Protein AF-A0AB72VEP3-F1 (afdb_monomer)

Secondary structure (DSSP, 8-state):
---GGGT----EEEEETTEEEEEPPPPHHHHHHHHHHTTS-GGG--HHHHHHHHTT-----TTS---STHHHHHHHTT--HHHHHHHHHHHHHHHHT-HHHHHHHHHHTTS--PPP-----

Foldseek 3Di:
DDDPCVVDDQWDWDDDPNDIDIFGHQDPVLLVVLLVLVVDDPVSHDLVVQLLRRQVWDDDDPPDDTDDHVVVVCVVVVNDPLRSSLSSVLVSCCSNPRNVSSVVSNVCSPPDPDPDDDPDD

pLDDT: mean 82.87, std 15.46, range [40.16, 96.31]

Structure (mmCIF, N/CA/C/O backbone):
data_AF-A0AB72VEP3-F1
#
_entry.id   AF-A0AB72VEP3-F1
#
loop_
_atom_site.group_PDB
_atom_site.id
_atom_site.type_symbol
_atom_site.label_atom_id
_atom_site.label_alt_id
_atom_site.label_comp_id
_atom_site.label_asym_id
_atom_site.label_entity_id
_atom_site.label_seq_id
_atom_site.pdbx_PDB_ins_code
_atom_site.Cartn_x
_atom_site.Cartn_y
_atom_site.Cartn_z
_atom_site.occupancy
_atom_site.B_iso_or_equiv
_atom_site.auth_seq_id
_atom_site.auth_comp_id
_atom_site.auth_asym_id
_atom_site.auth_atom_id
_atom_site.pdbx_PDB_model_num
ATOM 1 N N . MET A 1 1 ? 12.640 -11.160 29.016 1.00 56.25 1 MET A N 1
ATOM 2 C CA . MET A 1 1 ? 12.841 -10.440 27.743 1.00 56.25 1 MET A CA 1
ATOM 3 C C . MET A 1 1 ? 11.603 -10.743 26.921 1.00 56.25 1 MET A C 1
ATOM 5 O O . MET A 1 1 ? 11.283 -11.919 26.835 1.00 56.25 1 MET A O 1
ATOM 9 N N . ARG A 1 2 ? 10.833 -9.731 26.503 1.00 53.38 2 ARG A N 1
ATOM 10 C CA . ARG A 1 2 ? 9.649 -9.962 25.656 1.00 53.38 2 ARG A CA 1
ATOM 11 C C . ARG A 1 2 ? 10.123 -10.310 24.249 1.00 53.38 2 ARG A C 1
ATOM 13 O O . ARG A 1 2 ? 11.167 -9.792 23.845 1.00 53.38 2 ARG A O 1
ATOM 20 N N . ASP A 1 3 ? 9.406 -11.188 23.563 1.00 71.94 3 ASP A N 1
ATOM 21 C CA . ASP A 1 3 ? 9.730 -11.518 22.179 1.00 71.94 3 ASP A CA 1
ATOM 22 C C . ASP A 1 3 ? 9.461 -10.295 21.290 1.00 71.94 3 ASP A C 1
ATOM 24 O O . ASP A 1 3 ? 8.541 -9.518 21.546 1.00 71.94 3 ASP A O 1
ATOM 28 N N . LEU A 1 4 ? 10.285 -10.076 20.266 1.00 58.94 4 LEU A N 1
ATOM 29 C CA . LEU A 1 4 ? 10.126 -8.920 19.381 1.00 58.94 4 LEU A CA 1
ATOM 30 C C . LEU A 1 4 ? 8.782 -8.967 18.628 1.00 58.94 4 LEU A C 1
ATOM 32 O O . LEU A 1 4 ? 8.170 -7.925 18.401 1.00 58.94 4 LEU A O 1
ATOM 36 N N . THR A 1 5 ? 8.292 -10.172 18.326 1.00 62.78 5 THR A N 1
ATOM 37 C CA . THR A 1 5 ? 6.996 -10.422 17.673 1.00 62.78 5 THR A CA 1
ATOM 38 C C . THR A 1 5 ? 5.797 -10.180 18.594 1.00 62.78 5 THR A C 1
ATOM 40 O O . THR A 1 5 ? 4.684 -9.980 18.124 1.00 62.78 5 THR A O 1
ATOM 43 N N . GLU A 1 6 ? 6.009 -10.126 19.914 1.00 53.12 6 GLU A N 1
ATOM 44 C CA . GLU A 1 6 ? 4.973 -9.767 20.895 1.00 53.12 6 GLU A CA 1
ATOM 45 C C . GLU A 1 6 ? 4.807 -8.245 21.046 1.00 53.12 6 GLU A C 1
ATOM 47 O O . GLU A 1 6 ? 3.896 -7.780 21.733 1.00 53.12 6 GLU A O 1
ATOM 52 N N . ILE A 1 7 ? 5.711 -7.459 20.452 1.00 55.59 7 ILE A N 1
ATOM 53 C CA . ILE A 1 7 ? 5.759 -5.994 20.576 1.00 55.59 7 ILE A CA 1
ATOM 54 C C . ILE A 1 7 ? 5.345 -5.318 19.263 1.00 55.59 7 ILE A C 1
ATOM 56 O O . ILE A 1 7 ? 4.805 -4.213 19.291 1.00 55.59 7 ILE A O 1
ATOM 60 N N . TYR A 1 8 ? 5.576 -5.971 18.123 1.00 57.09 8 TYR A N 1
ATOM 61 C CA . TYR A 1 8 ? 5.283 -5.444 16.794 1.00 57.09 8 TYR A CA 1
ATOM 62 C C . TYR A 1 8 ? 4.175 -6.266 16.125 1.00 57.09 8 TYR A C 1
ATOM 64 O O . TYR A 1 8 ? 4.319 -7.470 15.942 1.00 57.09 8 TYR A O 1
ATOM 72 N N . SER A 1 9 ? 3.065 -5.619 15.751 1.00 61.34 9 SER A N 1
ATOM 73 C CA . SER A 1 9 ? 2.092 -6.216 14.831 1.00 61.34 9 SER A CA 1
ATOM 74 C C . SER A 1 9 ? 2.613 -6.046 13.409 1.00 61.34 9 SER A C 1
ATOM 76 O O . SER A 1 9 ? 2.724 -4.922 12.914 1.00 61.34 9 SER A O 1
ATOM 78 N N . ASP A 1 10 ? 2.915 -7.163 12.754 1.00 72.56 10 ASP A N 1
ATOM 79 C CA . ASP A 1 10 ? 3.500 -7.188 11.410 1.00 72.56 10 ASP A CA 1
ATOM 80 C C . ASP A 1 10 ? 2.540 -6.698 10.309 1.00 72.56 10 ASP A C 1
ATOM 82 O O . ASP A 1 10 ? 2.961 -6.386 9.194 1.00 72.56 10 ASP A O 1
ATOM 86 N N . HIS A 1 11 ? 1.247 -6.594 10.610 1.00 82.81 11 HIS A N 1
ATOM 87 C CA . HIS A 1 11 ? 0.206 -6.294 9.631 1.00 82.81 11 HIS A CA 1
ATOM 88 C C . HIS A 1 11 ? -0.333 -4.880 9.819 1.00 82.81 11 HIS A C 1
ATOM 90 O O . HIS A 1 11 ? -0.726 -4.493 10.924 1.00 82.81 11 HIS A O 1
ATOM 96 N N . PHE A 1 12 ? -0.397 -4.129 8.723 1.00 88.00 12 PHE A N 1
ATOM 97 C CA . PHE A 1 12 ? -1.100 -2.858 8.675 1.00 88.00 12 PHE A CA 1
ATOM 98 C C . PHE A 1 12 ? -2.566 -3.113 8.316 1.00 88.00 12 PHE A C 1
ATOM 100 O O . PHE A 1 12 ? -2.862 -3.776 7.325 1.00 88.00 12 PHE A O 1
ATOM 107 N N . THR A 1 13 ? -3.500 -2.593 9.113 1.00 89.62 13 THR A N 1
ATOM 108 C CA . THR A 1 13 ? -4.938 -2.724 8.834 1.00 89.62 13 THR A CA 1
ATOM 109 C C . THR A 1 13 ? -5.625 -1.371 8.886 1.00 89.62 13 THR A C 1
ATOM 111 O O . THR A 1 13 ? -5.372 -0.584 9.798 1.00 89.62 13 THR A O 1
ATOM 114 N N . ALA A 1 14 ? -6.539 -1.112 7.949 1.00 87.25 14 ALA A N 1
ATOM 115 C CA . ALA A 1 14 ? -7.348 0.105 7.964 1.00 87.25 14 ALA A CA 1
ATOM 116 C C . ALA A 1 14 ? -8.790 -0.151 7.490 1.00 87.25 14 ALA A C 1
ATOM 118 O O . ALA A 1 14 ? -9.024 -1.021 6.644 1.00 87.25 14 ALA A O 1
ATOM 119 N N . PRO A 1 15 ? -9.782 0.570 8.046 1.00 89.81 15 PRO A N 1
ATOM 120 C CA . PRO A 1 15 ? -11.162 0.489 7.590 1.00 89.81 15 PRO A CA 1
ATOM 121 C C . PRO A 1 15 ? -11.409 1.377 6.358 1.00 89.81 15 PRO A C 1
ATOM 123 O O . PRO A 1 15 ? -11.153 2.576 6.399 1.00 89.81 15 PRO A O 1
ATOM 126 N N . ILE A 1 16 ? -11.996 0.826 5.295 1.00 89.00 16 ILE A N 1
ATOM 127 C CA . ILE A 1 16 ? -12.505 1.573 4.132 1.00 89.00 16 ILE A CA 1
ATOM 128 C C . ILE A 1 16 ? -13.943 1.108 3.875 1.00 89.00 16 ILE A C 1
ATOM 130 O O . ILE A 1 16 ? -14.208 -0.088 3.780 1.00 89.00 16 ILE A O 1
ATOM 134 N N . ASN A 1 17 ? -14.896 2.044 3.808 1.00 85.25 17 ASN A N 1
ATOM 135 C CA . ASN A 1 17 ? -16.324 1.758 3.582 1.00 85.25 17 ASN A CA 1
ATOM 136 C C . ASN A 1 17 ? -16.929 0.687 4.522 1.00 85.25 17 ASN A C 1
ATOM 138 O O . ASN A 1 17 ? -17.815 -0.069 4.136 1.00 85.25 17 ASN A O 1
ATOM 142 N N . GLY A 1 18 ? -16.456 0.607 5.770 1.00 83.88 18 GLY A N 1
ATOM 143 C CA . GLY A 1 18 ? -16.949 -0.358 6.764 1.00 83.88 18 GLY A CA 1
ATOM 144 C C . GLY A 1 18 ? -16.338 -1.763 6.673 1.00 83.88 18 GLY A C 1
ATOM 145 O O . GLY A 1 18 ? -16.575 -2.571 7.570 1.00 83.88 18 GLY A O 1
ATOM 146 N N . LYS A 1 19 ? -15.503 -2.043 5.664 1.00 91.44 19 LYS A N 1
ATOM 147 C CA . LYS A 1 19 ? -14.666 -3.249 5.585 1.00 91.44 19 LYS A CA 1
ATOM 148 C C . LYS A 1 19 ? -13.250 -2.927 6.063 1.00 91.44 19 LYS A C 1
ATOM 150 O O . LYS A 1 19 ? -12.737 -1.842 5.805 1.00 91.44 19 LYS A O 1
ATOM 155 N N . ARG A 1 20 ? -12.615 -3.850 6.790 1.00 92.00 20 ARG A N 1
ATOM 156 C CA . ARG A 1 20 ? -11.192 -3.737 7.147 1.00 92.00 20 ARG A CA 1
ATOM 157 C C . ARG A 1 20 ? -10.356 -4.472 6.114 1.00 92.00 20 ARG A C 1
ATOM 159 O O . ARG A 1 20 ? -10.618 -5.642 5.852 1.00 92.00 20 ARG A O 1
ATOM 166 N N . TYR A 1 21 ? -9.363 -3.776 5.583 1.00 93.50 21 TYR A N 1
ATOM 167 C CA . TYR A 1 21 ? -8.364 -4.328 4.680 1.00 93.50 21 TYR A CA 1
ATOM 168 C C . TYR A 1 21 ? -7.057 -4.508 5.437 1.00 93.50 21 TYR A C 1
ATOM 170 O O . TYR A 1 21 ? -6.777 -3.779 6.394 1.00 93.50 21 TYR A O 1
ATOM 178 N N . GLU A 1 22 ? -6.273 -5.487 5.009 1.00 93.75 22 GLU A N 1
ATOM 179 C CA . GLU A 1 22 ? -5.013 -5.866 5.632 1.00 93.75 22 GLU A CA 1
ATOM 180 C C . GLU A 1 22 ? -3.906 -5.853 4.585 1.00 93.75 22 GLU A C 1
ATOM 182 O O . GLU A 1 22 ? -4.012 -6.525 3.565 1.00 93.75 22 GLU A O 1
ATOM 187 N N . VAL A 1 23 ? -2.831 -5.125 4.871 1.00 93.88 23 VAL A N 1
ATOM 188 C CA . VAL A 1 23 ? -1.565 -5.201 4.146 1.00 93.88 23 VAL A CA 1
ATOM 189 C C . VAL A 1 23 ? -0.603 -6.032 4.984 1.00 93.88 23 VAL A C 1
ATOM 191 O O . VAL A 1 23 ? -0.395 -5.763 6.170 1.00 93.88 23 VAL A O 1
ATOM 194 N N . LYS A 1 24 ? -0.033 -7.064 4.365 1.00 91.25 24 LYS A N 1
ATOM 195 C CA . LYS A 1 24 ? 0.969 -7.933 4.988 1.00 91.25 24 LYS A CA 1
ATOM 196 C C . LYS A 1 24 ? 2.331 -7.238 5.026 1.00 91.25 24 LYS A C 1
ATOM 198 O O . LYS A 1 24 ? 2.603 -6.399 4.164 1.00 91.25 24 LYS A O 1
ATOM 203 N N . PRO A 1 25 ? 3.216 -7.615 5.966 1.00 89.19 25 PRO A N 1
ATOM 204 C CA . PRO A 1 25 ? 4.574 -7.092 5.955 1.00 89.19 25 PRO A CA 1
ATOM 205 C C . PRO A 1 25 ? 5.256 -7.434 4.621 1.00 89.19 25 PRO A C 1
ATOM 207 O O . PRO A 1 25 ? 5.118 -8.564 4.134 1.00 89.19 25 PRO A O 1
ATOM 210 N N . PRO A 1 26 ? 6.020 -6.501 4.025 1.00 90.50 26 PRO A N 1
ATOM 211 C CA . PRO A 1 26 ? 6.866 -6.839 2.891 1.00 90.50 26 PRO A CA 1
ATOM 212 C C . PRO A 1 26 ? 7.923 -7.867 3.312 1.00 90.50 26 PRO A C 1
ATOM 214 O O . PRO A 1 26 ? 8.254 -8.011 4.493 1.00 90.50 26 PRO A O 1
ATOM 217 N N . SER A 1 27 ? 8.517 -8.557 2.335 1.00 91.50 27 SER A N 1
ATOM 218 C CA . SER A 1 27 ? 9.683 -9.397 2.616 1.00 91.50 27 SER A CA 1
ATOM 219 C C . SER A 1 27 ? 10.810 -8.558 3.236 1.00 91.50 27 SER A C 1
ATOM 221 O O . SER A 1 27 ? 10.911 -7.357 2.984 1.00 91.50 27 SER A O 1
ATOM 223 N N . ALA A 1 28 ? 11.713 -9.176 4.006 1.00 89.81 28 ALA A N 1
ATOM 224 C CA . ALA A 1 28 ? 12.837 -8.451 4.611 1.00 89.81 28 ALA A CA 1
ATOM 225 C C . ALA A 1 28 ? 13.669 -7.678 3.567 1.00 89.81 28 ALA A C 1
ATOM 227 O O . ALA A 1 28 ? 14.106 -6.555 3.814 1.00 89.81 28 ALA A O 1
ATOM 228 N N . LYS A 1 29 ? 13.850 -8.263 2.376 1.00 92.62 29 LYS A N 1
ATOM 229 C CA . LYS A 1 29 ? 14.551 -7.626 1.259 1.00 92.62 29 LYS A CA 1
ATOM 230 C C . LYS A 1 29 ? 13.793 -6.398 0.759 1.00 92.62 29 LYS A C 1
ATOM 232 O O . LYS A 1 29 ? 14.395 -5.337 0.615 1.00 92.62 29 LYS A O 1
ATOM 237 N N . ASP A 1 30 ? 12.494 -6.535 0.521 1.00 92.56 30 ASP A N 1
ATOM 238 C CA . ASP A 1 30 ? 11.669 -5.450 -0.011 1.00 92.56 30 ASP A CA 1
ATOM 239 C C . ASP A 1 30 ? 11.504 -4.325 1.011 1.00 92.56 30 ASP A C 1
ATOM 241 O O . ASP A 1 30 ? 11.626 -3.161 0.652 1.00 92.56 30 ASP A O 1
ATOM 245 N N . GLY A 1 31 ? 11.351 -4.649 2.298 1.00 89.88 31 GLY A N 1
ATOM 246 C CA . GLY A 1 31 ? 11.300 -3.662 3.376 1.00 89.88 31 GLY A CA 1
ATOM 247 C C . GLY A 1 31 ? 12.585 -2.834 3.496 1.00 89.88 31 GLY A C 1
ATOM 248 O O . GLY A 1 31 ? 12.519 -1.614 3.651 1.00 89.88 31 GLY A O 1
ATOM 249 N N . ILE A 1 32 ? 13.762 -3.464 3.370 1.00 90.88 32 ILE A N 1
ATOM 250 C CA . ILE A 1 32 ? 15.051 -2.747 3.347 1.00 90.88 32 ILE A CA 1
ATOM 251 C C . ILE A 1 32 ? 15.139 -1.844 2.115 1.00 90.88 32 ILE A C 1
ATOM 253 O O . ILE A 1 32 ? 15.479 -0.668 2.239 1.00 90.88 32 ILE A O 1
ATOM 257 N N . MET A 1 33 ? 14.821 -2.376 0.935 1.00 91.50 33 MET A N 1
ATOM 258 C CA . MET A 1 33 ? 14.876 -1.615 -0.314 1.00 91.50 33 MET A CA 1
ATOM 259 C C . MET A 1 33 ? 13.903 -0.432 -0.305 1.00 91.50 33 MET A C 1
ATOM 261 O O . MET A 1 33 ? 14.275 0.656 -0.735 1.00 91.50 33 MET A O 1
ATOM 265 N N . MET A 1 34 ? 12.706 -0.610 0.254 1.00 91.62 34 MET A N 1
ATOM 266 C CA . MET A 1 34 ? 11.727 0.458 0.423 1.00 91.62 34 MET A CA 1
ATOM 267 C C . MET A 1 34 ? 12.269 1.560 1.325 1.00 91.62 34 MET A C 1
ATOM 269 O O . MET A 1 34 ? 12.215 2.726 0.954 1.00 91.62 34 MET A O 1
ATOM 273 N N . ARG A 1 35 ? 12.864 1.217 2.475 1.00 87.06 35 ARG A N 1
ATOM 274 C CA . ARG A 1 35 ? 13.470 2.216 3.372 1.00 87.06 35 ARG A CA 1
ATOM 275 C C . ARG A 1 35 ? 14.613 2.985 2.719 1.00 87.06 35 ARG A C 1
ATOM 277 O O . ARG A 1 35 ? 14.734 4.181 2.955 1.00 87.06 35 ARG A O 1
ATOM 284 N N . LEU A 1 36 ? 15.436 2.318 1.912 1.00 88.88 36 LEU A N 1
ATOM 285 C CA . LEU A 1 36 ? 16.498 2.980 1.152 1.00 88.88 36 LEU A CA 1
ATOM 286 C C . LEU A 1 36 ? 15.927 3.922 0.086 1.00 88.88 36 LEU A C 1
ATOM 288 O O . LEU A 1 36 ? 16.443 5.022 -0.089 1.00 88.88 36 LEU A O 1
ATOM 292 N N . ASP A 1 37 ? 14.859 3.518 -0.603 1.00 89.06 37 ASP A N 1
ATOM 293 C CA . ASP A 1 37 ? 14.178 4.375 -1.576 1.00 89.06 37 ASP A CA 1
ATOM 294 C C . ASP A 1 37 ? 13.535 5.596 -0.902 1.00 89.06 37 ASP A C 1
ATOM 296 O O . ASP A 1 37 ? 13.682 6.702 -1.408 1.00 89.06 37 ASP A O 1
ATOM 300 N N . MET A 1 38 ? 12.923 5.435 0.275 1.00 86.06 38 MET A N 1
ATOM 301 C CA . MET A 1 38 ? 12.313 6.536 1.037 1.00 86.06 38 MET A CA 1
ATOM 302 C C . MET A 1 38 ? 13.317 7.575 1.576 1.00 86.06 38 MET A C 1
ATOM 304 O O . MET A 1 38 ? 12.903 8.607 2.094 1.00 86.06 38 MET A O 1
ATOM 308 N N . GLN A 1 39 ? 14.627 7.321 1.480 1.00 85.12 39 GLN A N 1
ATOM 309 C CA . GLN A 1 39 ? 15.680 8.289 1.824 1.00 85.12 39 GLN A CA 1
ATOM 310 C C . GLN A 1 39 ? 16.155 9.118 0.620 1.00 85.12 39 GLN A C 1
ATOM 312 O O . GLN A 1 39 ? 16.982 10.017 0.784 1.00 85.12 39 GLN A O 1
ATOM 317 N N . LYS A 1 40 ? 15.684 8.802 -0.591 1.00 85.25 40 LYS A N 1
ATOM 318 C CA . LYS A 1 40 ? 16.037 9.525 -1.818 1.00 85.25 40 LYS A CA 1
ATOM 319 C C . LYS A 1 40 ? 15.222 10.811 -1.951 1.00 85.25 40 LYS A C 1
ATOM 321 O O . LYS A 1 40 ? 14.297 11.066 -1.184 1.00 85.25 40 LYS A O 1
ATOM 326 N N . ALA A 1 41 ? 15.573 11.625 -2.947 1.00 75.75 41 ALA A N 1
ATOM 327 C CA . ALA A 1 41 ? 14.722 12.733 -3.355 1.00 75.75 41 ALA A CA 1
ATOM 328 C C . ALA A 1 41 ? 13.350 12.198 -3.791 1.00 75.75 41 ALA A C 1
ATOM 330 O O . ALA A 1 41 ? 13.271 11.171 -4.461 1.00 75.75 41 ALA A O 1
ATOM 331 N N . GLU A 1 42 ? 12.278 12.905 -3.433 1.00 77.44 42 GLU A N 1
ATOM 332 C CA . GLU A 1 42 ? 10.897 12.475 -3.697 1.00 77.44 42 GLU A CA 1
ATOM 333 C C . GLU A 1 42 ? 10.629 12.211 -5.188 1.00 77.44 42 GLU A C 1
ATOM 335 O O . GLU A 1 42 ? 9.938 11.257 -5.533 1.00 77.44 42 GLU A O 1
ATOM 340 N N . SER A 1 43 ? 11.262 12.986 -6.078 1.00 75.31 43 SER A N 1
ATOM 341 C CA . SER A 1 43 ? 11.194 12.805 -7.536 1.00 75.31 43 SER A CA 1
ATOM 342 C C . SER A 1 43 ? 11.663 11.433 -8.023 1.00 75.31 43 SER A C 1
ATOM 344 O O . SER A 1 43 ? 11.309 11.025 -9.126 1.00 75.31 43 SER A O 1
ATOM 346 N N . ASP A 1 44 ? 12.463 10.735 -7.21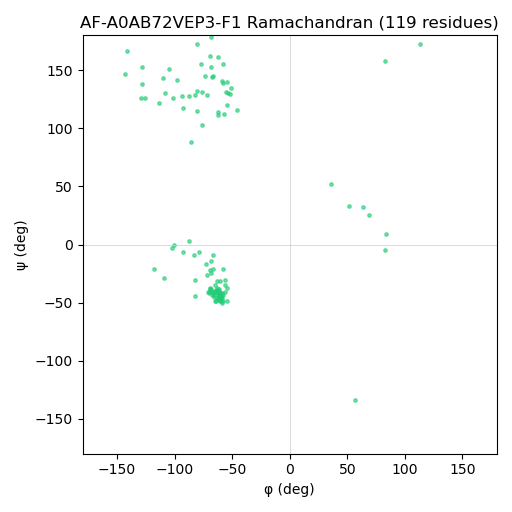9 1.00 78.00 44 ASP A N 1
ATOM 347 C CA . ASP A 1 44 ? 13.092 9.467 -7.580 1.00 78.00 44 ASP A CA 1
ATOM 348 C C . ASP A 1 44 ? 12.339 8.265 -6.982 1.00 78.00 44 ASP A C 1
ATOM 350 O O . ASP A 1 44 ? 12.734 7.111 -7.184 1.00 78.00 44 ASP A O 1
ATOM 354 N N . ILE A 1 45 ? 11.260 8.515 -6.229 1.00 81.94 45 ILE A N 1
ATOM 355 C CA . ILE A 1 45 ? 10.484 7.484 -5.544 1.00 81.94 45 ILE A CA 1
ATOM 356 C C . ILE A 1 45 ? 9.323 7.031 -6.427 1.00 81.94 45 ILE A C 1
ATOM 358 O O . ILE A 1 45 ? 8.381 7.770 -6.705 1.00 81.94 45 ILE A O 1
ATOM 362 N N . SER A 1 46 ? 9.334 5.753 -6.805 1.00 85.81 46 SER A N 1
ATOM 363 C CA . SER A 1 46 ? 8.167 5.121 -7.423 1.00 85.81 46 SER A CA 1
ATOM 364 C C . SER A 1 46 ? 7.216 4.603 -6.342 1.00 85.81 46 SER A C 1
ATOM 366 O O . SER A 1 46 ? 7.307 3.453 -5.907 1.00 85.81 46 SER A O 1
ATOM 368 N N . TYR A 1 47 ? 6.296 5.458 -5.890 1.00 88.56 47 TYR A N 1
ATOM 369 C CA . TYR A 1 47 ? 5.275 5.065 -4.913 1.00 88.56 47 TYR A CA 1
ATOM 370 C C . TYR A 1 47 ? 4.372 3.953 -5.449 1.00 88.56 47 TYR A C 1
ATOM 372 O O . TYR A 1 47 ? 4.136 2.975 -4.747 1.00 88.56 47 TYR A O 1
ATOM 380 N N . THR A 1 48 ? 3.957 4.026 -6.718 1.00 90.44 48 THR A N 1
ATOM 381 C CA . THR A 1 48 ? 3.138 2.987 -7.364 1.00 90.44 48 THR A CA 1
ATOM 382 C C . THR A 1 48 ? 3.793 1.611 -7.300 1.00 90.44 48 THR A C 1
ATOM 384 O O . THR A 1 48 ? 3.121 0.632 -6.986 1.00 90.44 48 THR A O 1
ATOM 387 N N . LYS A 1 49 ? 5.113 1.526 -7.513 1.00 92.69 49 LYS A N 1
ATOM 388 C CA . LYS A 1 49 ? 5.861 0.270 -7.372 1.00 92.69 49 LYS A CA 1
ATOM 389 C C . LYS A 1 49 ? 5.752 -0.294 -5.959 1.00 92.69 49 LYS A C 1
ATOM 391 O O . LYS A 1 49 ? 5.482 -1.482 -5.798 1.00 92.69 49 LYS A O 1
ATOM 396 N N . TRP A 1 50 ? 5.972 0.536 -4.941 1.00 94.62 50 TRP A N 1
ATOM 397 C CA . TRP A 1 50 ? 5.933 0.086 -3.551 1.00 94.62 50 TRP A CA 1
ATOM 398 C C . TRP A 1 50 ? 4.526 -0.290 -3.098 1.00 94.62 50 TRP A C 1
ATOM 400 O O . TRP A 1 50 ? 4.367 -1.328 -2.461 1.00 94.62 50 TRP A O 1
ATOM 410 N N . ILE A 1 51 ? 3.506 0.473 -3.500 1.00 95.31 51 ILE A N 1
ATOM 411 C CA . ILE A 1 51 ? 2.106 0.105 -3.266 1.00 95.31 51 ILE A CA 1
ATOM 412 C C . ILE A 1 51 ? 1.810 -1.242 -3.926 1.00 95.31 51 ILE A C 1
ATOM 414 O O . ILE A 1 51 ? 1.264 -2.124 -3.275 1.00 95.31 51 ILE A O 1
ATOM 418 N N . ASN A 1 52 ? 2.231 -1.443 -5.177 1.00 95.62 52 ASN A N 1
ATOM 419 C CA . ASN A 1 52 ? 1.994 -2.695 -5.887 1.00 95.62 52 ASN A CA 1
ATOM 420 C C . ASN A 1 52 ? 2.643 -3.902 -5.197 1.00 95.62 52 ASN A C 1
ATOM 422 O O . ASN A 1 52 ? 1.997 -4.934 -5.036 1.00 95.62 52 ASN A O 1
ATOM 426 N N . ILE A 1 53 ? 3.889 -3.761 -4.733 1.00 94.88 53 ILE A N 1
ATOM 427 C CA . ILE A 1 53 ? 4.577 -4.803 -3.956 1.00 94.88 53 ILE A CA 1
ATOM 428 C C . ILE A 1 53 ? 3.814 -5.104 -2.661 1.00 94.88 53 ILE A C 1
ATOM 430 O O . ILE A 1 53 ? 3.563 -6.269 -2.357 1.00 94.88 53 ILE A O 1
ATOM 434 N N . LEU A 1 54 ? 3.424 -4.071 -1.908 1.00 95.25 54 LEU A N 1
ATOM 435 C CA . LEU A 1 54 ? 2.697 -4.229 -0.644 1.00 95.25 54 LEU A CA 1
ATOM 436 C C . LEU A 1 54 ? 1.312 -4.854 -0.840 1.00 95.25 54 LEU A C 1
ATOM 438 O O . LEU A 1 54 ? 0.860 -5.636 -0.008 1.00 95.25 54 LEU A O 1
ATOM 442 N N . PHE A 1 55 ? 0.651 -4.544 -1.951 1.00 96.31 55 PHE A N 1
ATOM 443 C CA . PHE A 1 55 ? -0.657 -5.095 -2.290 1.00 96.31 55 PHE A CA 1
ATOM 444 C C . PHE A 1 55 ? -0.581 -6.518 -2.845 1.00 96.31 55 PHE A C 1
ATOM 446 O O . PHE A 1 55 ? -1.623 -7.146 -3.027 1.00 96.31 55 PHE A O 1
ATOM 453 N N . GLY A 1 56 ? 0.623 -7.049 -3.085 1.00 95.56 56 GLY A N 1
ATOM 454 C CA . GLY A 1 56 ? 0.801 -8.344 -3.736 1.00 95.56 56 GLY A CA 1
ATOM 455 C C . GLY A 1 56 ? 0.274 -8.343 -5.171 1.00 95.56 56 GLY A C 1
ATOM 456 O O . GLY A 1 56 ? -0.254 -9.357 -5.623 1.00 95.56 56 GLY A O 1
ATOM 457 N N . GLY A 1 57 ? 0.367 -7.194 -5.846 1.00 94.75 57 GLY A N 1
ATOM 458 C CA . GLY A 1 57 ? -0.058 -7.029 -7.228 1.00 94.75 57 GLY A CA 1
ATOM 459 C C . GLY A 1 57 ? 0.834 -7.787 -8.210 1.00 94.75 57 GLY A C 1
ATOM 460 O O . GLY A 1 57 ? 1.964 -8.176 -7.901 1.00 94.75 57 GLY A O 1
ATOM 461 N N . ASN A 1 58 ? 0.312 -7.984 -9.415 1.00 94.69 58 ASN A N 1
ATOM 462 C CA . ASN A 1 58 ? 1.027 -8.579 -10.537 1.00 94.69 58 ASN A CA 1
ATOM 463 C C . ASN A 1 58 ? 2.152 -7.657 -11.039 1.00 94.69 58 ASN A C 1
ATOM 465 O O . ASN A 1 58 ? 2.365 -6.555 -10.529 1.00 94.69 58 ASN A O 1
ATOM 469 N N . GLU A 1 59 ? 2.898 -8.116 -12.045 1.00 92.25 59 GLU A N 1
ATOM 470 C CA . GLU A 1 59 ? 3.907 -7.291 -12.713 1.00 92.25 59 GLU A CA 1
ATOM 471 C C . GLU A 1 59 ? 3.283 -5.986 -13.233 1.00 92.25 59 GLU A C 1
ATOM 473 O O . GLU A 1 59 ? 2.224 -6.000 -13.860 1.00 92.25 59 GLU A O 1
ATOM 478 N N . LEU A 1 60 ? 3.928 -4.855 -12.930 1.00 89.25 60 LEU A N 1
ATOM 479 C CA . LEU A 1 60 ? 3.472 -3.548 -13.394 1.00 89.25 60 LEU A CA 1
ATOM 480 C C . LEU A 1 60 ? 3.823 -3.370 -14.870 1.00 89.25 60 LEU A C 1
ATOM 482 O O . LEU A 1 60 ? 4.973 -3.558 -15.264 1.00 89.25 60 LEU A O 1
ATOM 486 N N . SER A 1 61 ? 2.833 -2.942 -15.643 1.00 87.75 61 SER A N 1
ATOM 487 C CA . SER A 1 61 ? 2.980 -2.469 -17.015 1.00 87.75 61 SER A CA 1
ATOM 488 C C . SER A 1 61 ? 2.733 -0.964 -17.046 1.00 87.75 61 SER A C 1
ATOM 490 O O . SER A 1 61 ? 1.867 -0.468 -16.327 1.00 87.75 61 SER A O 1
ATOM 492 N N . ASP A 1 62 ? 3.473 -0.236 -17.881 1.00 81.38 62 ASP A N 1
ATOM 493 C CA . ASP A 1 62 ? 3.291 1.214 -18.038 1.00 81.38 62 ASP A CA 1
ATOM 494 C C . ASP A 1 62 ? 1.959 1.563 -18.733 1.00 81.38 62 ASP A C 1
ATOM 496 O O . ASP A 1 62 ? 1.446 2.670 -18.569 1.00 81.38 62 ASP A O 1
ATOM 500 N N . ASP A 1 63 ? 1.382 0.613 -19.478 1.00 86.00 63 ASP A N 1
ATOM 501 C CA . ASP A 1 63 ? 0.179 0.808 -20.297 1.00 86.00 63 ASP A CA 1
ATOM 502 C C . ASP A 1 63 ? -1.104 0.248 -19.653 1.00 86.00 63 ASP A C 1
ATOM 504 O O . ASP A 1 63 ? -2.194 0.390 -20.214 1.00 86.00 63 ASP A O 1
ATOM 508 N N . GLU A 1 64 ? -1.003 -0.397 -18.486 1.00 85.88 64 GLU A N 1
ATOM 509 C CA . GLU A 1 64 ? -2.130 -1.075 -17.838 1.00 85.88 64 GLU A CA 1
ATOM 510 C C . GLU A 1 64 ? -2.303 -0.6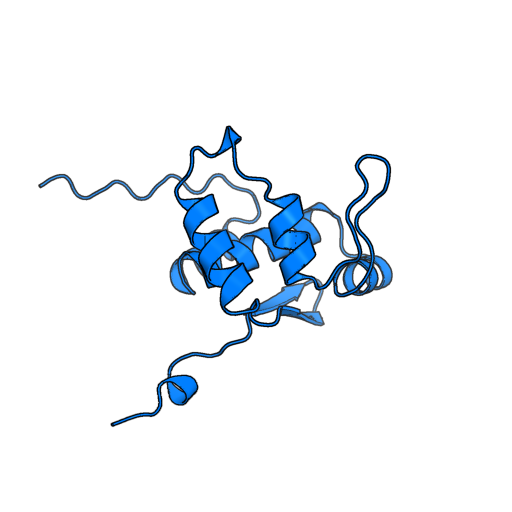43 -16.380 1.00 85.88 64 GLU A C 1
ATOM 512 O O . GLU A 1 64 ? -1.363 -0.246 -15.691 1.00 85.88 64 GLU A O 1
ATOM 517 N N . ALA A 1 65 ? -3.542 -0.722 -15.893 1.00 87.31 65 ALA A N 1
ATOM 518 C CA . ALA A 1 65 ? -3.816 -0.491 -14.484 1.00 87.31 65 ALA A CA 1
ATOM 519 C C . ALA A 1 65 ? -3.176 -1.601 -13.625 1.00 87.31 65 ALA A C 1
ATOM 521 O O . ALA A 1 65 ? -3.173 -2.766 -14.039 1.00 87.31 65 ALA A O 1
ATOM 522 N N . PRO A 1 66 ? -2.680 -1.279 -12.414 1.00 91.38 66 PRO A N 1
ATOM 523 C CA . PRO A 1 66 ? -2.260 -2.293 -11.457 1.00 91.38 66 PRO A CA 1
ATOM 524 C C . PRO A 1 66 ? -3.386 -3.299 -11.194 1.00 91.38 66 PRO A C 1
ATOM 526 O O . PRO A 1 66 ? -4.551 -2.919 -11.086 1.00 91.38 66 PRO A O 1
ATOM 529 N N . SER A 1 67 ? -3.030 -4.575 -11.086 1.00 93.38 67 SER A N 1
ATOM 530 C CA . SER A 1 67 ? -3.975 -5.677 -10.885 1.00 93.38 67 SER A CA 1
ATOM 531 C C . SER A 1 67 ? -3.406 -6.718 -9.930 1.00 93.38 67 SER A C 1
ATOM 533 O O . SER A 1 67 ? -2.202 -6.738 -9.660 1.00 93.38 67 SER A O 1
ATOM 535 N N . GLY A 1 68 ? -4.261 -7.613 -9.447 1.00 94.94 68 GLY A N 1
ATOM 536 C CA . GLY A 1 68 ? -3.889 -8.684 -8.532 1.00 94.94 68 GLY A CA 1
ATOM 537 C C . GLY A 1 68 ? -3.826 -8.245 -7.069 1.00 94.94 68 GLY A C 1
ATOM 538 O O . GLY A 1 68 ? -3.669 -7.068 -6.735 1.00 94.94 68 GLY A O 1
ATOM 539 N N . GLY A 1 69 ? -3.945 -9.228 -6.177 1.00 95.25 69 GLY A N 1
ATOM 540 C CA . GLY A 1 69 ? -3.892 -9.008 -4.734 1.00 95.25 69 GLY A CA 1
ATOM 541 C C . GLY A 1 69 ? -4.945 -8.003 -4.264 1.00 95.25 69 GLY A C 1
ATOM 542 O O . GLY A 1 69 ? -6.106 -8.071 -4.668 1.00 95.25 69 GLY A O 1
ATOM 543 N N . LEU A 1 70 ? -4.532 -7.049 -3.428 1.00 96.06 70 LEU A N 1
ATOM 544 C CA . LEU A 1 70 ? -5.447 -6.043 -2.885 1.00 96.06 70 LEU A CA 1
ATOM 545 C C . LEU A 1 70 ? -5.997 -5.078 -3.940 1.00 96.06 70 LEU A C 1
ATOM 547 O O . LEU A 1 70 ? -7.042 -4.487 -3.688 1.00 96.06 70 LEU A O 1
ATOM 551 N N . TRP A 1 71 ? -5.356 -4.914 -5.103 1.00 95.81 71 TRP A N 1
ATOM 552 C CA . TRP A 1 71 ? -5.920 -4.073 -6.166 1.00 95.81 71 TRP A CA 1
ATOM 553 C C . TRP A 1 71 ? -7.275 -4.602 -6.628 1.00 95.81 71 TRP A C 1
ATOM 555 O O . TRP A 1 71 ? -8.248 -3.850 -6.646 1.00 95.81 71 TRP A O 1
ATOM 565 N N . ASP A 1 72 ? -7.354 -5.904 -6.900 1.00 96.25 72 ASP A N 1
ATOM 566 C CA . ASP A 1 72 ? -8.593 -6.542 -7.342 1.00 96.25 72 ASP A CA 1
ATOM 567 C C . ASP A 1 72 ? -9.625 -6.581 -6.208 1.00 96.25 72 ASP A C 1
ATOM 569 O O . ASP A 1 72 ? -10.815 -6.405 -6.450 1.00 96.25 72 ASP A O 1
ATOM 573 N N . GLU A 1 73 ? -9.204 -6.802 -4.957 1.00 95.81 73 GLU A N 1
ATOM 574 C CA . GLU A 1 73 ? -10.126 -6.768 -3.812 1.00 95.81 73 GLU A CA 1
ATOM 575 C C . GLU A 1 73 ? -10.772 -5.387 -3.642 1.00 95.81 73 GLU A C 1
ATOM 577 O O . GLU A 1 73 ? -11.984 -5.293 -3.456 1.00 95.81 73 GLU A O 1
ATOM 582 N N . LEU A 1 74 ? -9.976 -4.320 -3.738 1.00 95.25 74 LEU A N 1
ATOM 583 C CA . LEU A 1 74 ? -10.446 -2.941 -3.618 1.00 95.25 74 LEU A CA 1
ATOM 584 C C . LEU A 1 74 ? -11.358 -2.548 -4.789 1.00 95.25 74 LEU A C 1
ATOM 586 O O . LEU A 1 74 ? -12.386 -1.911 -4.557 1.00 95.25 74 LEU A O 1
ATOM 590 N N . ASP A 1 75 ? -11.018 -2.947 -6.018 1.00 95.00 75 ASP A N 1
ATOM 591 C CA . ASP A 1 75 ? -11.839 -2.686 -7.208 1.00 95.00 75 ASP A CA 1
ATOM 592 C C . ASP A 1 75 ? -13.185 -3.425 -7.146 1.00 95.00 75 ASP A C 1
ATOM 594 O O . ASP A 1 75 ? -14.243 -2.817 -7.322 1.00 95.00 75 ASP A O 1
ATOM 598 N N . ASN A 1 76 ? -13.171 -4.710 -6.770 1.00 95.69 76 ASN A N 1
ATOM 599 C CA . ASN A 1 76 ? -14.387 -5.511 -6.593 1.00 95.69 76 ASN A CA 1
ATOM 600 C C . ASN A 1 76 ? -15.329 -4.934 -5.522 1.00 95.69 76 ASN A C 1
ATOM 602 O O . ASN A 1 76 ? -16.550 -5.054 -5.643 1.00 95.69 76 ASN A O 1
ATOM 606 N N . ASP A 1 77 ? -14.775 -4.285 -4.494 1.00 95.00 77 ASP A N 1
ATOM 607 C CA . ASP A 1 77 ? -15.535 -3.613 -3.436 1.00 95.00 77 ASP A CA 1
ATOM 608 C C . ASP A 1 77 ? -15.908 -2.153 -3.782 1.00 95.00 77 ASP A C 1
ATOM 610 O O . ASP A 1 77 ? -16.511 -1.445 -2.967 1.00 95.00 77 ASP A O 1
ATOM 614 N N . GLY A 1 78 ? -15.573 -1.683 -4.989 1.00 94.25 78 GLY A N 1
ATOM 615 C CA . GLY A 1 78 ? -15.892 -0.339 -5.473 1.00 94.25 78 GLY A CA 1
ATOM 616 C C . GLY A 1 78 ? -15.129 0.778 -4.756 1.00 94.25 78 GLY A C 1
ATOM 617 O O . GLY A 1 78 ? -15.616 1.912 -4.673 1.00 94.25 78 GLY A O 1
ATOM 618 N N . VAL A 1 79 ? -13.953 0.483 -4.195 1.00 93.19 79 VAL A N 1
ATOM 619 C CA . VAL A 1 79 ? -13.090 1.492 -3.575 1.00 93.19 79 VAL A CA 1
ATOM 620 C C . VAL A 1 79 ? -12.462 2.363 -4.661 1.00 93.19 79 VAL A C 1
ATOM 622 O O . VAL A 1 79 ? -11.857 1.874 -5.609 1.00 93.19 79 VAL A O 1
ATOM 625 N N . SER A 1 80 ? -12.583 3.686 -4.525 1.00 91.00 80 SER A N 1
ATOM 626 C CA . SER A 1 80 ? -12.009 4.603 -5.513 1.00 91.00 80 SER A CA 1
ATOM 627 C C . SER A 1 80 ? -10.478 4.587 -5.483 1.00 91.00 80 SER A C 1
ATOM 629 O O . SER A 1 80 ? -9.861 4.396 -4.432 1.00 91.00 80 SER A O 1
ATOM 631 N N . ILE A 1 81 ? -9.857 4.898 -6.623 1.00 87.88 81 ILE A N 1
ATOM 632 C CA . ILE A 1 81 ? -8.395 4.957 -6.754 1.00 87.88 81 ILE A CA 1
ATOM 633 C C . ILE A 1 81 ? -7.730 5.909 -5.749 1.00 87.88 81 ILE A C 1
ATOM 635 O O . ILE A 1 81 ? -6.619 5.642 -5.296 1.00 87.88 81 ILE A O 1
ATOM 639 N N . ASN A 1 82 ? -8.419 6.979 -5.339 1.00 88.81 82 ASN A N 1
ATOM 640 C CA . ASN A 1 82 ? -7.907 7.911 -4.334 1.00 88.81 82 ASN A CA 1
ATOM 641 C C . ASN A 1 82 ? -7.808 7.239 -2.960 1.00 88.81 82 ASN A C 1
ATOM 643 O O . ASN A 1 82 ? -6.798 7.393 -2.282 1.00 88.81 82 ASN A O 1
ATOM 647 N N . TYR A 1 83 ? -8.821 6.461 -2.562 1.00 90.62 83 TYR A N 1
ATOM 648 C CA . TYR A 1 83 ? -8.785 5.710 -1.305 1.00 90.62 83 TYR A CA 1
ATOM 649 C C . TYR A 1 83 ? -7.793 4.548 -1.366 1.00 90.62 83 TYR A C 1
ATOM 651 O O . TYR A 1 83 ? -7.052 4.350 -0.408 1.00 90.62 83 TYR A O 1
ATOM 659 N N . ALA A 1 84 ? -7.734 3.824 -2.487 1.00 92.31 84 ALA A N 1
ATOM 660 C CA . ALA A 1 84 ? -6.786 2.727 -2.677 1.00 92.31 84 ALA A CA 1
ATOM 661 C C . ALA A 1 84 ? -5.330 3.220 -2.619 1.00 92.31 84 ALA A C 1
ATOM 663 O O . ALA A 1 84 ? -4.511 2.675 -1.880 1.00 92.31 84 ALA A O 1
ATOM 664 N N . THR A 1 85 ? -5.023 4.310 -3.327 1.00 91.50 85 THR A N 1
ATOM 665 C CA . THR A 1 85 ? -3.689 4.926 -3.313 1.00 91.50 85 THR A CA 1
ATOM 666 C C . THR A 1 85 ? -3.358 5.502 -1.940 1.00 91.50 85 THR A C 1
ATOM 668 O O . THR A 1 85 ? -2.257 5.277 -1.446 1.00 91.50 85 THR A O 1
ATOM 671 N N . HIS A 1 86 ? -4.301 6.191 -1.284 1.00 91.75 86 HIS A N 1
ATOM 672 C CA . HIS A 1 86 ? -4.088 6.715 0.071 1.00 91.75 86 HIS A CA 1
ATOM 673 C C . HIS A 1 86 ? -3.789 5.590 1.062 1.00 91.75 86 HIS A C 1
ATOM 675 O O . HIS A 1 86 ? -2.820 5.676 1.807 1.00 91.75 86 HIS A O 1
ATOM 681 N N . PHE A 1 87 ? -4.550 4.496 1.006 1.00 93.75 87 PHE A N 1
A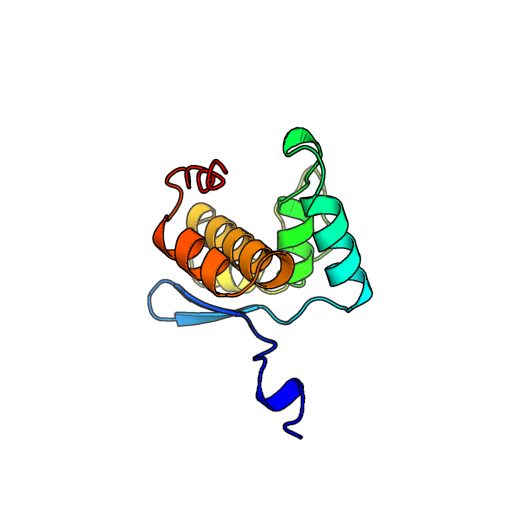TOM 682 C CA . PHE A 1 87 ? -4.318 3.303 1.818 1.00 93.75 87 PHE A CA 1
ATOM 683 C C . PHE A 1 87 ? -2.936 2.683 1.567 1.00 93.75 87 PHE A C 1
ATOM 685 O O . PHE A 1 87 ? -2.222 2.362 2.518 1.00 93.75 87 PHE A O 1
ATOM 692 N N . GLY A 1 88 ? -2.518 2.581 0.302 1.00 94.12 88 GLY A N 1
ATOM 693 C CA . GLY A 1 88 ? -1.181 2.118 -0.069 1.00 94.12 88 GLY A CA 1
ATOM 694 C C . GLY A 1 88 ? -0.064 3.021 0.458 1.00 94.12 88 GLY A C 1
ATOM 695 O O . GLY A 1 88 ?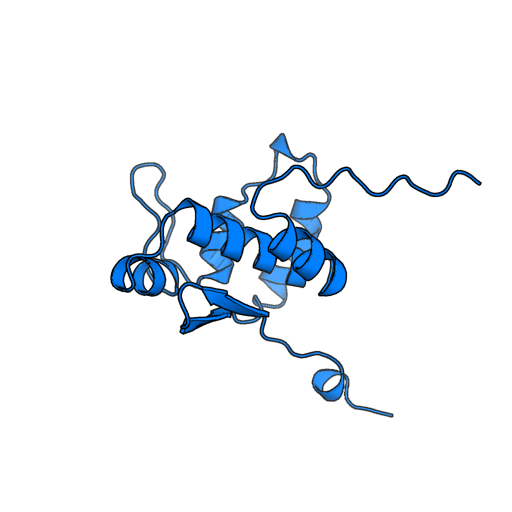 0.918 2.538 1.018 1.00 94.12 88 GLY A O 1
ATOM 696 N N . MET A 1 89 ? -0.230 4.338 0.349 1.00 92.81 89 MET A N 1
ATOM 697 C CA . MET A 1 89 ? 0.714 5.320 0.887 1.00 92.81 89 MET A CA 1
ATOM 698 C C . MET A 1 89 ? 0.795 5.261 2.418 1.00 92.81 89 MET A C 1
ATOM 700 O O . MET A 1 89 ? 1.890 5.315 2.978 1.00 92.81 89 MET A O 1
ATOM 704 N N . THR A 1 90 ? -0.336 5.069 3.105 1.00 92.94 90 THR A N 1
ATOM 705 C CA . THR A 1 90 ? -0.352 4.819 4.551 1.00 92.94 90 THR A CA 1
ATOM 706 C C . THR A 1 90 ? 0.422 3.549 4.906 1.00 92.94 90 THR A C 1
ATOM 708 O O . THR A 1 90 ? 1.185 3.550 5.871 1.00 92.94 90 THR A O 1
ATOM 711 N N . ALA A 1 91 ? 0.283 2.480 4.117 1.00 93.94 91 ALA A N 1
ATOM 712 C CA . ALA A 1 91 ? 1.037 1.248 4.330 1.00 93.94 91 ALA A CA 1
ATOM 713 C C . ALA A 1 91 ? 2.550 1.468 4.160 1.00 93.94 91 ALA A C 1
ATOM 715 O O . ALA A 1 91 ? 3.338 0.994 4.980 1.00 93.94 91 ALA A O 1
ATOM 716 N N . ILE A 1 92 ? 2.969 2.248 3.156 1.00 93.25 92 ILE A N 1
ATOM 717 C CA . ILE A 1 92 ? 4.375 2.657 3.002 1.00 93.25 92 ILE A CA 1
ATOM 718 C C . ILE A 1 92 ? 4.843 3.403 4.252 1.00 93.25 92 ILE A C 1
ATOM 720 O O . ILE A 1 92 ? 5.883 3.051 4.809 1.00 93.25 92 ILE A O 1
ATOM 724 N N . ALA A 1 93 ? 4.072 4.381 4.736 1.00 90.31 93 ALA A N 1
ATOM 725 C CA . ALA A 1 93 ? 4.418 5.130 5.940 1.00 90.31 93 ALA A CA 1
ATOM 726 C C . ALA A 1 93 ? 4.564 4.219 7.172 1.00 90.31 93 ALA A C 1
ATOM 728 O O . ALA A 1 93 ? 5.535 4.350 7.919 1.00 90.31 93 ALA A O 1
ATOM 729 N N . TYR A 1 94 ? 3.667 3.241 7.328 1.00 90.81 94 TYR A N 1
ATOM 730 C CA . TYR A 1 94 ? 3.697 2.267 8.421 1.00 90.81 94 TYR A CA 1
ATOM 731 C C . TYR A 1 94 ? 4.994 1.461 8.432 1.00 90.81 94 TYR A C 1
ATOM 733 O O . TYR A 1 94 ? 5.676 1.381 9.453 1.00 90.81 94 TYR A O 1
ATOM 741 N N . TYR A 1 95 ? 5.380 0.900 7.288 1.00 90.06 95 TYR A N 1
ATOM 742 C CA . TYR A 1 95 ? 6.543 0.018 7.206 1.00 90.06 95 TYR A CA 1
ATOM 743 C C . TYR A 1 95 ? 7.883 0.769 7.095 1.00 90.06 95 TYR A C 1
ATOM 745 O O . TYR A 1 95 ? 8.921 0.286 7.578 1.00 90.06 95 TYR A O 1
ATOM 753 N N . ALA A 1 96 ? 7.888 1.956 6.484 1.00 88.50 96 ALA A N 1
ATOM 754 C CA . ALA A 1 96 ? 9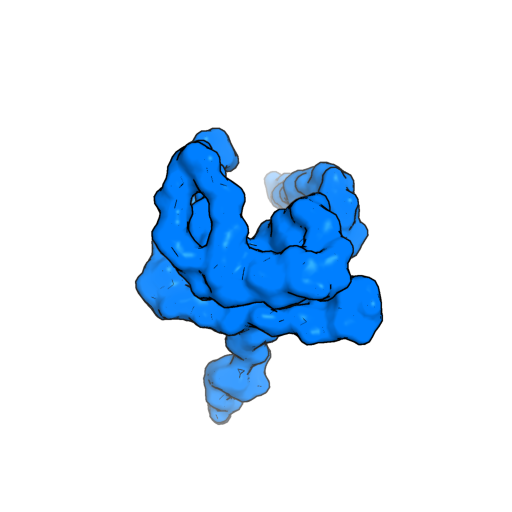.091 2.764 6.311 1.00 88.50 96 ALA A CA 1
ATOM 755 C C . ALA A 1 96 ? 9.430 3.597 7.556 1.00 88.50 96 ALA A C 1
ATOM 757 O O . ALA A 1 96 ? 10.592 3.616 7.965 1.00 88.50 96 ALA A O 1
ATOM 758 N N . PHE A 1 97 ? 8.431 4.245 8.164 1.00 86.31 97 PHE A N 1
ATOM 759 C CA . PHE A 1 97 ? 8.628 5.247 9.219 1.00 86.31 97 PHE A CA 1
ATOM 760 C C . PHE A 1 97 ? 8.003 4.861 10.562 1.00 86.31 97 PHE A C 1
ATOM 762 O O . PHE A 1 97 ? 8.450 5.349 11.598 1.00 86.31 97 PHE A O 1
ATOM 769 N N . GLY A 1 98 ? 7.028 3.952 10.561 1.00 86.06 98 GLY A N 1
ATOM 770 C CA . GLY A 1 98 ? 6.383 3.431 11.763 1.00 86.06 98 GLY A CA 1
ATOM 771 C C . GLY A 1 98 ? 4.907 3.832 11.895 1.00 86.06 98 GLY A C 1
ATOM 772 O O . GLY A 1 98 ? 4.399 4.647 11.119 1.00 86.06 98 GLY A O 1
ATOM 773 N N . PRO A 1 99 ? 4.205 3.266 12.895 1.00 85.56 99 PRO A N 1
ATOM 774 C CA . PRO A 1 99 ? 2.755 3.400 13.051 1.00 85.56 99 PRO A CA 1
ATOM 775 C C . PRO A 1 99 ? 2.281 4.840 13.295 1.00 85.56 99 PRO A C 1
ATOM 777 O O . PRO A 1 99 ? 1.262 5.232 12.742 1.00 85.56 99 PRO A O 1
ATOM 780 N N . GLU A 1 100 ? 3.027 5.651 14.049 1.00 85.19 100 GLU A N 1
ATOM 781 C CA . GLU A 1 100 ? 2.638 7.040 14.366 1.00 85.19 100 GLU A CA 1
ATOM 782 C C . GLU A 1 100 ? 2.573 7.929 13.108 1.00 85.19 100 GLU A C 1
ATOM 784 O O . GLU A 1 100 ? 1.644 8.719 12.916 1.00 85.19 100 GLU A O 1
ATOM 789 N N . VAL A 1 101 ? 3.545 7.766 12.202 1.00 85.38 101 VAL A N 1
ATOM 790 C CA . VAL A 1 101 ? 3.575 8.486 10.919 1.00 85.38 101 VAL A CA 1
ATOM 791 C C . VAL A 1 101 ? 2.456 7.991 10.005 1.00 85.38 101 VAL A C 1
ATOM 793 O O . VAL A 1 101 ? 1.817 8.789 9.319 1.00 85.38 101 VAL A O 1
ATOM 796 N N . ALA A 1 102 ? 2.183 6.685 10.022 1.00 86.50 102 ALA A N 1
ATOM 797 C CA . ALA A 1 102 ? 1.090 6.096 9.263 1.00 86.50 102 ALA A CA 1
ATOM 798 C C . ALA A 1 102 ? -0.276 6.613 9.717 1.00 86.50 102 ALA A C 1
ATOM 800 O O . ALA A 1 102 ? -1.072 6.996 8.870 1.00 86.50 102 ALA A O 1
ATOM 801 N N . GLU A 1 103 ? -0.544 6.682 11.022 1.00 85.81 103 GLU A N 1
ATOM 802 C CA . GLU A 1 103 ? -1.793 7.251 11.548 1.00 85.81 103 GLU A CA 1
ATOM 803 C C . GLU A 1 103 ? -1.959 8.713 11.130 1.00 85.81 103 GLU A C 1
ATOM 805 O O . GLU A 1 103 ? -3.005 9.084 10.600 1.00 85.81 103 GLU A O 1
ATOM 810 N N . THR A 1 104 ? -0.896 9.515 11.240 1.00 86.44 104 THR A N 1
ATOM 811 C CA . THR A 1 104 ? -0.913 10.915 10.785 1.00 86.44 104 THR A CA 1
ATOM 812 C C . THR A 1 104 ? -1.261 11.020 9.297 1.00 86.44 104 THR A C 1
ATOM 814 O O . THR A 1 104 ? -2.060 11.864 8.889 1.00 86.44 104 THR A O 1
ATOM 817 N N . PHE A 1 105 ? -0.681 10.151 8.465 1.00 84.31 105 PHE A N 1
ATOM 818 C CA . PHE A 1 105 ? -0.978 10.120 7.036 1.00 84.31 105 PHE A CA 1
ATOM 819 C C . PHE A 1 105 ? -2.397 9.606 6.759 1.00 84.31 105 PHE A C 1
ATOM 821 O O . PHE A 1 105 ? -3.111 10.167 5.936 1.00 84.31 105 PHE A O 1
ATOM 828 N N . TRP A 1 106 ? -2.846 8.566 7.461 1.00 86.69 106 TRP A N 1
ATOM 829 C CA . TRP A 1 106 ? -4.204 8.036 7.357 1.00 86.69 106 TRP A CA 1
ATOM 830 C C . TRP A 1 106 ? -5.244 9.133 7.602 1.00 86.69 106 TRP A C 1
ATOM 832 O O . TRP A 1 106 ? -6.135 9.334 6.775 1.00 86.69 106 TRP A O 1
ATOM 842 N N . GLU A 1 107 ? -5.069 9.894 8.681 1.00 86.00 107 GLU A N 1
ATOM 843 C CA . GLU A 1 107 ? -5.941 11.003 9.065 1.00 86.00 107 GLU A CA 1
ATOM 844 C C . GLU A 1 107 ? -5.864 12.202 8.110 1.00 86.00 107 GLU A C 1
ATOM 846 O O . GLU A 1 107 ? -6.827 12.969 8.009 1.00 86.00 107 GLU A O 1
ATOM 851 N N . SER A 1 108 ? -4.755 12.372 7.379 1.00 79.81 108 SER A N 1
ATOM 852 C CA . SER A 1 108 ? -4.583 13.510 6.472 1.00 79.81 108 SER A CA 1
ATOM 853 C C . SER A 1 108 ? -5.454 13.418 5.220 1.00 79.81 108 SER A C 1
ATOM 855 O O . SER A 1 108 ? -5.782 14.462 4.652 1.00 79.81 108 SER A O 1
ATOM 857 N N . LEU A 1 109 ? -5.836 12.202 4.797 1.00 67.81 109 LEU A N 1
ATOM 858 C CA . LEU A 1 109 ? -6.653 11.911 3.607 1.00 67.81 109 LEU A CA 1
ATOM 859 C C . LEU A 1 109 ? -6.348 12.860 2.430 1.00 67.81 109 LEU A C 1
ATOM 861 O O . LEU A 1 109 ? -7.228 13.523 1.879 1.00 6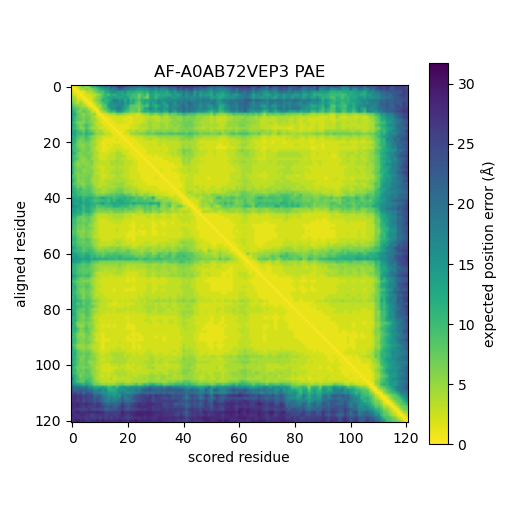7.81 109 LEU A O 1
ATOM 865 N N . GLY A 1 110 ? -5.056 12.955 2.093 1.00 52.34 110 GLY A N 1
ATOM 866 C CA . GLY A 1 110 ? -4.544 13.736 0.966 1.00 52.34 110 GLY A CA 1
ATOM 867 C C . GLY 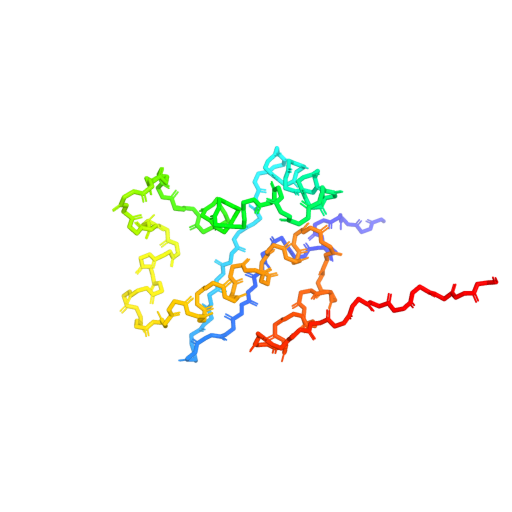A 1 110 ? -4.313 15.229 1.227 1.00 52.34 110 GLY A C 1
ATOM 868 O O . GLY A 1 110 ? -4.035 15.967 0.284 1.00 52.34 110 GLY A O 1
ATOM 869 N N . LYS A 1 111 ? -4.408 15.713 2.470 1.00 49.59 111 LYS A N 1
ATOM 870 C CA . LYS A 1 111 ? -3.898 17.044 2.835 1.00 49.59 111 LYS A CA 1
ATOM 871 C C . LYS A 1 111 ? -2.391 16.947 3.054 1.00 49.59 111 LYS A C 1
ATOM 873 O O . LYS A 1 111 ? -1.947 16.050 3.767 1.00 49.59 111 LYS A O 1
ATOM 878 N N . GLU A 1 112 ? -1.620 17.861 2.457 1.00 44.81 112 GLU A N 1
ATOM 879 C CA . GLU A 1 112 ? -0.170 17.956 2.674 1.00 44.81 112 GLU A CA 1
ATOM 880 C C . GLU A 1 112 ? 0.151 17.861 4.171 1.00 44.81 112 GLU A C 1
ATOM 882 O O . GLU A 1 112 ? -0.232 18.724 4.968 1.00 44.81 112 GLU A O 1
ATOM 887 N N . VAL A 1 113 ? 0.863 16.801 4.553 1.00 49.28 113 VAL A N 1
ATOM 888 C CA . VAL A 1 113 ? 1.479 16.716 5.872 1.00 49.28 113 VAL A CA 1
ATOM 889 C C . VAL A 1 113 ? 2.701 17.617 5.797 1.00 49.28 113 VAL A C 1
ATOM 891 O O . VAL A 1 113 ? 3.699 17.265 5.170 1.00 49.28 113 VAL A O 1
ATOM 894 N N . LYS A 1 114 ? 2.615 18.818 6.382 1.00 43.53 114 LYS A N 1
ATOM 895 C CA . LYS A 1 114 ? 3.800 19.667 6.538 1.00 43.53 114 LYS A CA 1
ATOM 896 C C . LYS A 1 114 ? 4.881 18.842 7.247 1.00 43.53 114 LYS A C 1
ATOM 898 O O . LYS A 1 114 ? 4.563 18.246 8.280 1.00 43.53 114 LYS A O 1
ATOM 903 N N . PRO A 1 115 ? 6.122 18.799 6.731 1.00 41.47 115 PRO A N 1
ATOM 904 C CA . PRO A 1 115 ? 7.216 18.135 7.422 1.00 41.47 115 PRO A CA 1
ATOM 905 C C . PRO A 1 115 ? 7.287 18.652 8.857 1.00 41.47 115 PRO A C 1
ATOM 907 O O . PRO A 1 115 ? 7.172 19.860 9.077 1.00 41.47 115 PRO A O 1
ATOM 910 N N . ALA A 1 116 ? 7.443 17.745 9.824 1.00 47.88 116 ALA A N 1
ATOM 911 C CA . ALA A 1 116 ? 7.663 18.133 11.208 1.00 47.88 116 ALA A CA 1
ATOM 912 C C . ALA A 1 116 ? 8.864 19.086 11.251 1.00 47.88 116 ALA A C 1
ATOM 914 O O . ALA A 1 116 ? 9.957 18.728 10.808 1.00 47.88 116 ALA A O 1
ATOM 91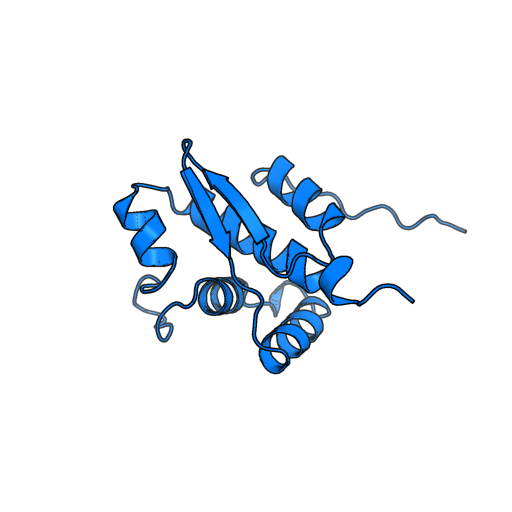5 N N . GLU A 1 117 ? 8.646 20.311 11.731 1.00 45.81 117 GLU A N 1
ATOM 916 C CA . GLU A 1 117 ? 9.721 21.271 11.946 1.00 45.81 117 GLU A CA 1
ATOM 917 C C . GLU A 1 117 ? 10.732 20.618 12.893 1.00 45.81 117 GLU A C 1
ATOM 919 O O . GLU A 1 117 ? 10.424 20.325 14.051 1.00 45.81 117 GLU A O 1
ATOM 924 N N . THR A 1 118 ? 11.930 20.319 12.385 1.00 40.16 118 THR A N 1
ATOM 925 C CA . THR A 1 118 ? 13.043 19.856 13.217 1.00 40.16 118 THR A CA 1
ATOM 926 C C . THR A 1 118 ? 13.226 20.850 14.362 1.00 40.16 118 THR A C 1
ATOM 928 O O . THR A 1 118 ? 13.325 22.047 14.078 1.00 40.16 118 THR A O 1
ATOM 931 N N . PRO A 1 119 ? 13.294 20.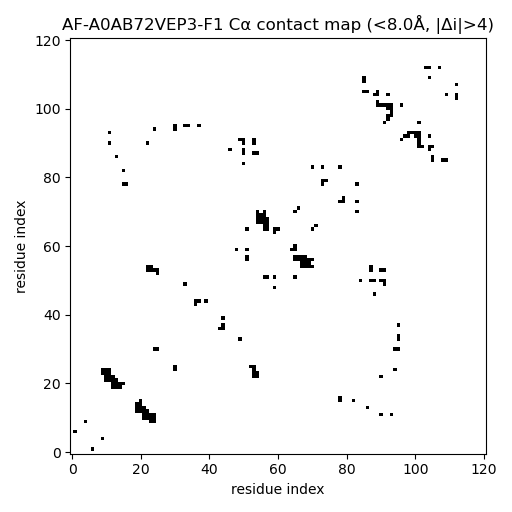409 15.633 1.00 42.84 119 PRO A N 1
ATOM 932 C CA . PRO A 1 119 ? 13.520 21.321 16.740 1.00 42.84 119 PRO A CA 1
ATOM 933 C C . PRO A 1 119 ? 14.884 21.979 16.545 1.00 42.84 119 PRO A C 1
ATOM 935 O O . PRO A 1 119 ? 15.922 21.317 16.617 1.00 42.84 119 PRO A O 1
ATOM 938 N N . THR A 1 120 ? 14.883 23.277 16.257 1.00 45.38 120 THR A N 1
ATOM 939 C CA . THR A 1 120 ? 16.098 24.082 16.192 1.00 45.38 120 THR A CA 1
ATOM 940 C C . THR A 1 120 ? 16.726 24.069 17.581 1.00 45.38 120 THR A C 1
ATOM 942 O O . THR A 1 120 ? 16.113 24.545 18.539 1.00 45.38 120 THR A O 1
ATOM 945 N N . THR A 1 121 ? 17.905 23.458 17.698 1.00 52.06 121 THR A N 1
ATOM 946 C CA . THR A 1 121 ? 18.740 23.540 18.905 1.00 52.06 121 THR A CA 1
ATOM 947 C C . THR A 1 121 ? 19.631 24.769 18.829 1.00 52.06 121 THR A C 1
ATOM 949 O O . THR A 1 121 ? 20.070 25.093 17.701 1.00 52.06 121 THR A O 1
#

Sequence (121 aa):
MRDLTEIYSDHFTAPINGKRYEVKPPSAKDGIMMRLDMQKAESDISYTKWINILFGGNELSDDEAPSGGLWDELDNDGVSINYATHFGMTAIAYYAFGPEVAETFWESLGKEVKPAETPTT

InterPro domains:
  IPR055849 Domain of unknown function DUF7426 [PF24201] (2-116)

Solvent-accessible surface area (backbone atoms only — not comparable to full-atom values): 7423 Å² total; per-residue (Å²): 134,83,58,70,74,80,75,49,79,67,58,50,71,51,76,55,97,90,42,77,49,75,38,58,62,61,55,74,68,54,48,52,52,50,42,58,47,72,70,49,62,72,93,77,48,63,59,68,60,53,32,34,60,47,33,54,31,55,89,84,52,98,89,53,80,80,42,42,51,49,47,46,54,37,52,76,70,66,52,50,70,68,57,54,50,50,53,33,52,23,48,49,31,32,77,61,75,30,65,73,55,12,51,56,49,56,74,36,74,87,50,86,76,74,75,80,78,73,83,84,128

Organism: Corynebacterium glutamicum (strain R) (NCBI:txid340322)

Radius of gyration: 15.19 Å; Cα contacts (8 Å, |Δi|>4): 119; chains: 1; bounding box: 36×36×48 Å

Mean predicted aligned error: 7.52 Å